Protein AF-A0A949N8A0-F1 (afdb_monomer_lite)

Structure (mmCIF, N/CA/C/O backbone):
data_AF-A0A949N8A0-F1
#
_entry.id   AF-A0A949N8A0-F1
#
loop_
_atom_site.group_PDB
_atom_site.id
_atom_site.type_symbol
_atom_site.label_atom_id
_atom_site.label_alt_id
_atom_site.label_comp_id
_atom_site.label_asym_id
_atom_site.label_entity_id
_atom_site.label_seq_id
_atom_site.pdbx_PDB_ins_code
_atom_site.Cartn_x
_atom_site.Cartn_y
_atom_site.Cartn_z
_atom_site.occupancy
_atom_site.B_iso_or_equiv
_atom_site.auth_seq_id
_atom_site.auth_comp_id
_atom_site.auth_asym_id
_atom_site.auth_atom_id
_atom_site.pdbx_PDB_model_num
ATOM 1 N N . MET A 1 1 ? 31.601 -1.324 -37.953 1.00 63.94 1 MET A N 1
ATOM 2 C CA . MET A 1 1 ? 30.121 -1.398 -37.920 1.00 63.94 1 MET A CA 1
ATOM 3 C C . MET A 1 1 ? 29.590 -2.353 -36.855 1.00 63.94 1 MET A C 1
ATOM 5 O O . MET A 1 1 ? 28.994 -1.851 -35.917 1.00 63.94 1 MET A O 1
ATOM 9 N N . LYS A 1 2 ? 29.858 -3.671 -36.893 1.00 76.88 2 LYS A N 1
ATOM 10 C CA . LYS A 1 2 ? 29.331 -4.627 -35.884 1.00 76.88 2 LYS A CA 1
ATOM 11 C C . LYS A 1 2 ? 29.598 -4.230 -34.418 1.00 76.88 2 LYS A C 1
ATOM 13 O O . LYS A 1 2 ? 28.686 -4.275 -33.608 1.00 76.88 2 LYS A O 1
ATOM 18 N N . LYS A 1 3 ? 30.811 -3.762 -34.092 1.00 84.50 3 LYS A N 1
ATOM 19 C CA . LYS A 1 3 ? 31.160 -3.297 -32.732 1.00 84.50 3 LYS A CA 1
ATOM 20 C C . LYS A 1 3 ? 30.363 -2.063 -32.284 1.00 84.50 3 LYS A C 1
ATOM 22 O O . LYS A 1 3 ? 29.970 -1.991 -31.132 1.00 84.50 3 LYS A O 1
ATOM 27 N N . ILE A 1 4 ? 30.092 -1.129 -33.200 1.00 87.81 4 ILE A N 1
ATOM 28 C CA . ILE A 1 4 ? 29.304 0.083 -32.915 1.00 87.81 4 ILE A CA 1
ATOM 29 C C . ILE A 1 4 ? 27.847 -0.301 -32.647 1.00 87.81 4 ILE A C 1
ATOM 31 O O . ILE A 1 4 ? 27.267 0.158 -31.674 1.00 87.81 4 ILE A O 1
ATOM 35 N N . VAL A 1 5 ? 27.285 -1.206 -33.455 1.00 87.38 5 VAL A N 1
ATOM 36 C CA . VAL A 1 5 ? 25.922 -1.722 -33.248 1.00 87.38 5 VAL A CA 1
ATOM 37 C C . VAL A 1 5 ? 25.799 -2.437 -31.899 1.00 87.38 5 VAL A C 1
ATOM 39 O O . VAL A 1 5 ? 24.843 -2.188 -31.177 1.00 87.38 5 VAL A O 1
ATOM 42 N N . ILE A 1 6 ? 26.779 -3.263 -31.517 1.00 90.50 6 ILE A N 1
ATOM 43 C CA . ILE A 1 6 ? 26.779 -3.947 -30.211 1.00 90.50 6 ILE A CA 1
ATOM 44 C C . ILE A 1 6 ? 26.802 -2.940 -29.055 1.00 90.50 6 ILE A C 1
ATOM 46 O O . ILE A 1 6 ? 26.035 -3.094 -28.111 1.00 90.50 6 ILE A O 1
ATOM 50 N N . ILE A 1 7 ? 27.639 -1.902 -29.135 1.00 91.75 7 ILE A N 1
ATOM 51 C CA . ILE A 1 7 ? 27.712 -0.857 -28.102 1.00 91.75 7 ILE A CA 1
ATOM 52 C C . ILE A 1 7 ? 26.381 -0.104 -27.995 1.00 91.75 7 ILE A C 1
ATOM 54 O O . ILE A 1 7 ? 25.909 0.131 -26.887 1.00 91.75 7 ILE A O 1
ATOM 58 N N . LEU A 1 8 ? 25.752 0.231 -29.125 1.00 91.62 8 LEU A N 1
ATOM 59 C CA . LEU A 1 8 ? 24.458 0.918 -29.137 1.00 91.62 8 LEU A CA 1
ATOM 60 C C . LEU A 1 8 ? 23.344 0.061 -28.527 1.00 91.62 8 LEU A C 1
ATOM 62 O O . LEU A 1 8 ? 22.577 0.560 -27.711 1.00 91.62 8 LEU A O 1
ATOM 66 N N . VAL A 1 9 ? 23.279 -1.228 -28.875 1.00 91.88 9 VAL A N 1
ATOM 67 C CA . VAL A 1 9 ? 22.286 -2.152 -28.308 1.00 91.88 9 VAL A CA 1
ATOM 68 C C . VAL A 1 9 ? 22.522 -2.348 -26.811 1.00 91.88 9 VAL A C 1
ATOM 70 O O . VAL A 1 9 ? 21.583 -2.235 -26.032 1.00 91.88 9 VAL A O 1
ATOM 73 N N . ALA A 1 10 ? 23.768 -2.575 -26.388 1.00 91.12 10 ALA A N 1
ATOM 74 C CA . ALA A 1 10 ? 24.099 -2.723 -24.972 1.00 91.12 10 ALA A CA 1
ATOM 75 C C . ALA A 1 10 ? 23.763 -1.457 -24.166 1.00 91.12 10 ALA A C 1
ATOM 77 O O . ALA A 1 10 ? 23.200 -1.558 -23.078 1.00 91.12 10 ALA A O 1
ATOM 78 N N . GLY A 1 11 ? 24.056 -0.274 -24.717 1.00 92.44 11 GLY A N 1
ATOM 79 C CA . GLY A 1 11 ? 23.702 1.009 -24.113 1.00 92.44 11 GLY A CA 1
ATOM 80 C C . GLY A 1 11 ? 22.190 1.202 -23.989 1.00 92.44 11 GLY A C 1
ATOM 81 O O . GLY A 1 11 ? 21.711 1.563 -22.919 1.00 92.44 11 GLY A O 1
ATOM 82 N N . ALA A 1 12 ? 21.428 0.895 -25.042 1.00 91.44 12 ALA A N 1
ATOM 83 C CA . ALA A 1 12 ? 19.969 0.984 -25.014 1.00 91.44 12 ALA A CA 1
ATOM 84 C C . ALA A 1 12 ? 19.351 0.041 -23.967 1.00 91.44 12 ALA A C 1
ATOM 86 O O . ALA A 1 12 ? 18.484 0.465 -23.204 1.00 91.44 12 ALA A O 1
ATOM 87 N N . THR A 1 13 ? 19.831 -1.204 -23.875 1.00 92.62 13 THR A N 1
ATOM 88 C CA . THR A 1 13 ? 19.365 -2.166 -22.866 1.00 92.62 13 THR A CA 1
ATOM 89 C C . THR A 1 13 ? 19.692 -1.702 -21.448 1.00 92.62 13 THR A C 1
ATOM 91 O O . THR A 1 13 ? 18.842 -1.793 -20.569 1.00 92.62 13 THR A O 1
ATOM 94 N N . LEU A 1 14 ? 20.892 -1.160 -21.214 1.00 94.12 14 LEU A N 1
ATOM 95 C CA . LEU A 1 14 ? 21.265 -0.591 -19.915 1.00 94.12 14 LEU A CA 1
ATOM 96 C C . LEU A 1 14 ? 20.349 0.571 -19.523 1.00 94.12 14 LEU A C 1
ATOM 98 O O . LEU A 1 14 ? 19.820 0.573 -18.414 1.00 94.12 14 LEU A O 1
ATOM 102 N N . CYS A 1 15 ? 20.112 1.518 -20.433 1.00 92.81 15 CYS A N 1
ATOM 103 C CA . CYS A 1 15 ? 19.206 2.638 -20.182 1.00 92.81 15 CYS A CA 1
ATOM 104 C C . CYS A 1 15 ? 17.779 2.162 -19.882 1.00 92.81 15 CYS A C 1
ATOM 106 O O . CYS A 1 15 ? 17.167 2.650 -18.935 1.00 92.81 15 CYS A O 1
ATOM 108 N N . ALA A 1 16 ? 17.269 1.184 -20.636 1.00 91.38 16 ALA A N 1
ATOM 109 C CA . ALA A 1 16 ? 15.943 0.615 -20.406 1.00 91.38 16 ALA A CA 1
ATOM 110 C C . ALA A 1 16 ? 15.835 -0.070 -19.033 1.00 91.38 16 ALA A C 1
ATOM 112 O O . ALA A 1 16 ? 14.855 0.142 -18.324 1.00 91.38 16 ALA A O 1
ATOM 113 N N . SER A 1 17 ? 16.850 -0.833 -18.619 1.00 90.81 17 SER A N 1
ATOM 114 C CA . SER A 1 17 ? 16.876 -1.498 -17.308 1.00 90.81 17 SER A CA 1
ATOM 115 C C . SER A 1 17 ? 16.979 -0.515 -16.141 1.00 90.81 17 SER A C 1
ATOM 117 O O . SER A 1 17 ? 16.326 -0.712 -15.115 1.00 90.81 17 SER A O 1
ATOM 119 N N . ILE A 1 18 ? 17.775 0.550 -16.293 1.00 92.12 18 ILE A N 1
ATOM 120 C CA . ILE A 1 18 ? 17.897 1.614 -15.286 1.00 92.12 18 ILE A CA 1
ATOM 121 C C . ILE A 1 18 ? 16.564 2.346 -15.154 1.00 92.12 18 ILE A C 1
ATOM 123 O O . ILE A 1 18 ? 16.063 2.499 -14.043 1.00 92.12 18 ILE A O 1
ATOM 127 N N . TYR A 1 19 ? 15.968 2.744 -16.280 1.00 92.06 19 TYR A N 1
ATOM 128 C CA . TYR A 1 19 ? 14.679 3.423 -16.282 1.00 92.06 19 TYR A CA 1
ATOM 129 C C . TYR A 1 19 ? 13.576 2.540 -15.695 1.00 92.06 19 TYR A C 1
ATOM 131 O O . TYR A 1 19 ? 12.840 2.993 -14.829 1.00 92.06 19 TYR A O 1
ATOM 139 N N . GLY A 1 20 ? 13.507 1.263 -16.083 1.00 88.75 20 GLY A N 1
ATOM 140 C CA . GLY A 1 20 ? 12.529 0.320 -15.538 1.00 88.75 20 GLY A CA 1
ATOM 141 C C . GLY A 1 20 ? 12.672 0.122 -14.028 1.00 88.75 20 GLY A C 1
ATOM 142 O O . GLY A 1 20 ? 11.676 0.113 -13.311 1.00 88.75 20 GLY A O 1
ATOM 143 N N . SER A 1 21 ? 13.908 0.028 -13.529 1.00 87.00 21 SER A N 1
ATOM 144 C CA . SER A 1 21 ? 14.169 -0.060 -12.086 1.00 87.00 21 SER A CA 1
ATOM 145 C C . SER A 1 21 ? 13.745 1.213 -11.353 1.00 87.00 21 SER A C 1
ATOM 147 O O . SER A 1 21 ? 13.096 1.136 -10.315 1.00 87.00 21 SER A O 1
ATOM 149 N N . TRP A 1 22 ? 14.077 2.383 -11.900 1.00 91.44 22 TRP A N 1
ATOM 150 C CA . TRP A 1 22 ? 13.696 3.666 -11.314 1.00 91.44 22 TRP A CA 1
ATOM 151 C C . TRP A 1 22 ? 12.170 3.844 -11.289 1.00 91.44 22 TRP A C 1
ATOM 153 O O . TRP A 1 22 ? 11.601 4.111 -10.237 1.00 91.44 22 TRP A O 1
ATOM 163 N N . TYR A 1 23 ? 11.501 3.572 -12.408 1.00 88.38 23 TYR A N 1
ATOM 164 C CA . TYR A 1 23 ? 10.044 3.633 -12.549 1.00 88.38 23 TYR A CA 1
ATOM 165 C C . TYR A 1 23 ? 9.306 2.720 -11.558 1.00 88.38 23 TYR A C 1
ATOM 167 O O . TYR A 1 23 ? 8.241 3.061 -11.051 1.00 88.38 23 TYR A O 1
ATOM 175 N N . TYR A 1 24 ? 9.847 1.530 -11.280 1.00 88.00 24 TYR A N 1
ATOM 176 C CA . TYR A 1 24 ? 9.153 0.553 -10.441 1.00 88.00 24 TYR A CA 1
ATOM 177 C C . TYR A 1 24 ? 9.453 0.694 -8.940 1.00 88.00 24 TYR A C 1
ATOM 179 O O . TYR A 1 24 ? 8.564 0.474 -8.115 1.00 88.00 24 TYR A O 1
ATOM 187 N N . PHE A 1 25 ? 10.690 1.051 -8.579 1.00 87.06 25 PHE A N 1
ATOM 188 C CA . PHE A 1 25 ? 11.170 1.043 -7.190 1.00 87.06 25 PHE A CA 1
ATOM 189 C C . PHE A 1 25 ? 11.484 2.426 -6.609 1.00 87.06 25 PHE A C 1
ATOM 191 O O . PHE A 1 25 ? 11.784 2.507 -5.422 1.00 87.06 25 PHE A O 1
ATOM 198 N N . VAL A 1 26 ? 11.493 3.490 -7.416 1.00 86.06 26 VAL A N 1
ATOM 199 C CA . VAL A 1 26 ? 11.918 4.830 -6.970 1.00 86.06 26 VAL A CA 1
ATOM 200 C C . VAL A 1 26 ? 10.842 5.877 -7.212 1.00 86.06 26 VAL A C 1
ATOM 202 O O . VAL A 1 26 ? 10.619 6.710 -6.342 1.00 86.06 26 VAL A O 1
ATOM 205 N N . GLU A 1 27 ? 10.183 5.845 -8.368 1.00 87.56 27 GLU A N 1
ATOM 206 C CA . GLU A 1 27 ? 9.093 6.770 -8.671 1.00 87.56 27 GLU A CA 1
ATOM 207 C C . GLU A 1 27 ? 7.915 6.531 -7.717 1.00 87.56 27 GLU A 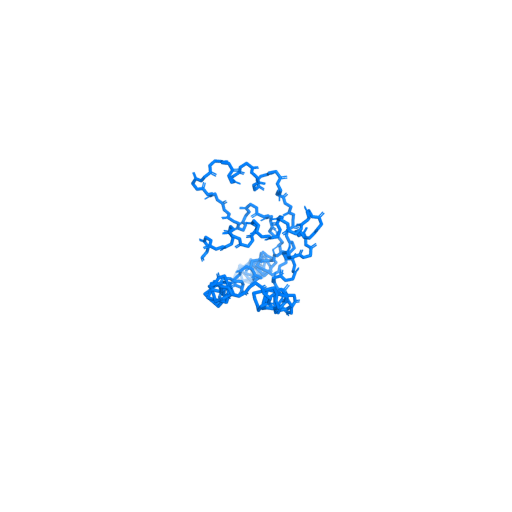C 1
ATOM 209 O O . GLU A 1 27 ? 7.393 5.413 -7.612 1.00 87.56 27 GLU A O 1
ATOM 214 N N . THR A 1 28 ? 7.550 7.582 -6.984 1.00 88.06 28 THR A N 1
ATOM 215 C CA . THR A 1 28 ? 6.423 7.589 -6.054 1.00 88.06 28 THR A CA 1
ATOM 216 C C . THR A 1 28 ? 5.137 7.941 -6.785 1.00 88.06 28 THR A C 1
ATOM 218 O O . THR A 1 28 ? 5.155 8.594 -7.828 1.00 88.06 28 THR A O 1
ATOM 221 N N . LEU A 1 29 ? 4.020 7.458 -6.251 1.00 83.88 29 LEU A N 1
ATOM 222 C CA . LEU A 1 29 ? 2.701 7.620 -6.841 1.00 83.88 29 LEU A CA 1
ATOM 223 C C . LEU A 1 29 ? 1.855 8.586 -6.024 1.00 83.88 29 LEU A C 1
ATOM 225 O O . LEU A 1 29 ? 1.867 8.576 -4.789 1.00 83.88 29 LEU A O 1
ATOM 229 N N . TYR A 1 30 ? 1.059 9.371 -6.729 1.00 83.88 30 TYR A N 1
ATOM 230 C CA . TYR A 1 30 ? -0.002 10.165 -6.135 1.00 83.88 30 TYR A CA 1
ATOM 231 C C . TYR A 1 30 ? -1.204 9.290 -5.765 1.00 83.88 30 TYR A C 1
ATOM 233 O O . TYR A 1 30 ? -1.399 8.197 -6.305 1.00 83.88 30 TYR A O 1
ATOM 241 N N . LEU A 1 31 ? -2.026 9.760 -4.826 1.00 76.44 31 LEU A N 1
ATOM 242 C CA . LEU A 1 31 ? -3.190 9.018 -4.342 1.00 76.44 31 LEU A CA 1
ATOM 243 C C . LEU A 1 31 ? -4.156 8.661 -5.484 1.00 76.44 31 LEU A C 1
ATOM 245 O O . LEU A 1 31 ? -4.673 7.542 -5.533 1.00 76.44 31 LEU A O 1
ATOM 249 N N . SER A 1 32 ? -4.350 9.578 -6.431 1.00 79.31 32 SER A N 1
ATOM 250 C CA . SER A 1 32 ? -5.172 9.382 -7.627 1.00 79.31 32 SER A CA 1
ATOM 251 C C . SER A 1 32 ? -4.652 8.268 -8.540 1.00 79.31 32 SER A C 1
ATOM 253 O O . SER A 1 32 ? -5.444 7.526 -9.124 1.00 79.31 32 SER A O 1
ATOM 255 N N . GLU A 1 33 ? -3.331 8.092 -8.631 1.00 78.56 33 GLU A N 1
ATOM 256 C CA . GLU A 1 33 ? -2.697 7.027 -9.417 1.00 78.56 33 GLU A CA 1
ATOM 257 C C . GLU A 1 33 ? -2.835 5.654 -8.760 1.00 78.56 33 GLU A C 1
ATOM 259 O O . GLU A 1 33 ? -2.794 4.628 -9.446 1.00 78.56 33 GLU A O 1
ATOM 264 N N . ILE A 1 34 ? -2.989 5.633 -7.435 1.00 74.56 34 ILE A N 1
ATOM 265 C CA . ILE A 1 34 ? -3.226 4.411 -6.678 1.00 74.56 34 ILE A CA 1
ATOM 266 C C . ILE A 1 34 ? -4.693 4.040 -6.773 1.00 74.56 34 ILE A C 1
ATOM 268 O O . ILE A 1 34 ? -4.977 2.990 -7.325 1.00 74.56 34 ILE A O 1
ATOM 272 N N . ILE A 1 35 ? -5.607 4.885 -6.290 1.00 70.38 35 ILE A N 1
ATOM 273 C CA . ILE A 1 35 ? -7.043 4.570 -6.195 1.00 70.38 35 ILE A CA 1
ATOM 274 C C . ILE A 1 35 ? -7.695 4.463 -7.585 1.00 70.38 35 ILE A C 1
ATOM 276 O O . ILE A 1 35 ? -8.629 3.686 -7.781 1.00 70.38 35 ILE A O 1
ATOM 280 N N . GLY A 1 36 ? -7.180 5.195 -8.575 1.00 67.00 36 GLY A N 1
ATOM 281 C CA . GLY A 1 36 ? -7.764 5.256 -9.910 1.00 67.00 36 GLY A CA 1
ATOM 282 C C . GLY A 1 36 ? -9.072 6.052 -9.948 1.00 67.00 36 GLY A C 1
ATOM 283 O O . GLY A 1 36 ? -9.433 6.766 -9.013 1.00 67.00 36 GLY A O 1
ATOM 284 N N . GLN A 1 37 ? -9.790 5.957 -11.069 1.00 63.25 37 GLN A N 1
ATOM 285 C CA . GLN A 1 37 ? -11.095 6.602 -11.224 1.00 63.25 37 GLN A CA 1
ATOM 286 C C . GLN A 1 37 ? -12.194 5.686 -10.684 1.00 63.25 37 GLN A C 1
ATOM 288 O O . GLN A 1 37 ? -12.354 4.561 -11.150 1.00 63.25 37 GLN A O 1
ATOM 293 N N . THR A 1 38 ? -12.971 6.183 -9.726 1.00 63.50 38 THR A N 1
ATOM 294 C CA . THR A 1 38 ? -14.144 5.486 -9.188 1.00 63.50 38 THR A CA 1
ATOM 295 C C . THR A 1 38 ? -15.391 5.842 -10.008 1.00 63.50 38 THR A C 1
ATOM 297 O O . THR A 1 38 ? -15.451 6.906 -10.630 1.00 63.50 38 THR A O 1
ATOM 300 N N . GLU A 1 39 ? -16.432 5.004 -9.980 1.00 65.88 39 GLU A N 1
ATOM 301 C CA . GLU A 1 39 ? -17.733 5.348 -10.583 1.00 65.88 39 GLU A CA 1
ATOM 302 C C . GLU A 1 39 ? -18.475 6.453 -9.808 1.00 65.88 39 GLU A C 1
ATOM 304 O O . GLU A 1 39 ? -19.400 7.069 -10.338 1.00 65.88 39 GLU A O 1
ATOM 309 N N . ASN A 1 40 ? -18.070 6.738 -8.564 1.00 65.12 40 ASN A N 1
ATOM 310 C CA . ASN A 1 40 ? -18.697 7.739 -7.712 1.00 65.12 40 ASN A CA 1
ATOM 311 C C . ASN A 1 40 ? -18.063 9.131 -7.944 1.00 65.12 40 ASN A C 1
ATOM 313 O O . ASN A 1 40 ? -16.915 9.367 -7.552 1.00 65.12 40 ASN A O 1
ATOM 317 N N . PRO A 1 41 ? -18.808 10.106 -8.504 1.00 70.38 41 PRO A N 1
ATOM 318 C CA . PRO A 1 41 ? -18.276 11.439 -8.789 1.00 70.38 41 PRO A CA 1
ATOM 319 C C . PRO A 1 41 ? -17.805 12.177 -7.533 1.00 70.38 41 PRO A C 1
ATOM 321 O O . PRO A 1 41 ? -16.828 12.918 -7.587 1.00 70.38 41 PRO A O 1
ATOM 324 N N . MET A 1 42 ? -18.479 11.961 -6.399 1.00 64.12 42 MET A N 1
ATOM 325 C CA . MET A 1 42 ? -18.133 12.598 -5.128 1.00 64.12 42 MET A CA 1
ATOM 326 C C . MET A 1 42 ? -16.808 12.056 -4.584 1.00 64.12 42 MET A C 1
ATOM 328 O O . MET A 1 42 ? -15.975 12.825 -4.109 1.00 64.12 42 MET A O 1
ATOM 332 N N . ALA A 1 43 ? -16.579 10.747 -4.716 1.00 63.44 43 ALA A N 1
ATOM 333 C CA . ALA A 1 43 ? -15.314 10.129 -4.337 1.00 63.44 43 ALA A CA 1
ATOM 334 C C . ALA A 1 43 ? -14.166 10.627 -5.228 1.00 63.44 43 ALA A C 1
ATOM 336 O O . ALA A 1 43 ? -13.121 10.998 -4.709 1.00 63.44 43 ALA A O 1
ATOM 337 N N . ASN A 1 44 ? -14.383 10.760 -6.542 1.00 67.81 44 ASN A N 1
ATOM 338 C CA . ASN A 1 44 ? -13.374 11.321 -7.451 1.00 67.81 44 ASN A CA 1
ATOM 339 C C . ASN A 1 44 ? -13.015 12.774 -7.110 1.00 67.81 44 ASN A C 1
ATOM 341 O O . ASN A 1 44 ? -11.855 13.163 -7.212 1.00 67.81 44 ASN A O 1
ATOM 345 N N . ILE A 1 45 ? -13.992 13.584 -6.689 1.00 67.38 45 ILE A N 1
ATOM 346 C CA . ILE A 1 45 ? -13.739 14.958 -6.235 1.00 67.38 45 ILE A CA 1
ATOM 347 C C . ILE A 1 45 ? -12.870 14.953 -4.972 1.00 67.38 45 ILE A C 1
ATOM 349 O O . ILE A 1 45 ? -11.906 15.711 -4.906 1.00 67.38 45 ILE A O 1
ATOM 353 N N . MET A 1 46 ? -13.165 14.084 -4.001 1.00 64.75 46 MET A N 1
ATOM 354 C CA . MET A 1 46 ? -12.378 13.974 -2.767 1.00 64.75 46 MET A CA 1
ATOM 355 C C . MET A 1 46 ? -10.960 13.456 -3.025 1.00 64.75 46 MET A C 1
ATOM 357 O O . MET A 1 46 ? -10.014 14.011 -2.477 1.00 64.75 46 MET A O 1
ATOM 361 N N . ILE A 1 47 ? -10.800 12.459 -3.899 1.00 67.75 47 ILE A N 1
ATOM 362 C CA . ILE A 1 47 ? -9.490 11.924 -4.301 1.00 67.75 47 ILE A CA 1
ATOM 363 C C . ILE A 1 47 ? -8.649 13.013 -4.970 1.00 67.75 47 ILE A C 1
ATOM 36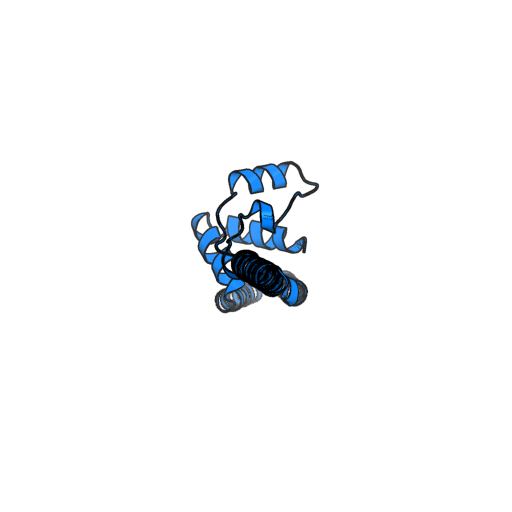5 O O . ILE A 1 47 ? -7.489 13.176 -4.622 1.00 67.75 47 ILE A O 1
ATOM 369 N N . ASN A 1 48 ? -9.241 13.811 -5.863 1.00 69.88 48 ASN A N 1
ATOM 370 C CA . ASN A 1 48 ? -8.534 14.916 -6.516 1.00 69.88 48 ASN A CA 1
AT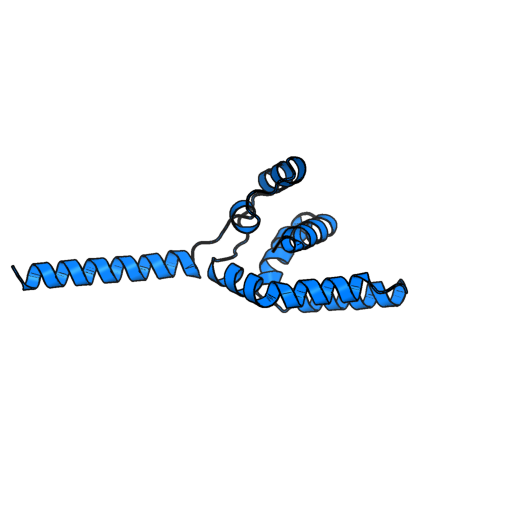OM 371 C C . ASN A 1 48 ? -8.211 16.077 -5.557 1.00 69.88 48 ASN A C 1
ATOM 373 O O . ASN A 1 48 ? -7.208 16.760 -5.734 1.00 69.88 48 ASN A O 1
ATOM 377 N N . LEU A 1 49 ? -9.058 16.332 -4.553 1.00 68.62 49 LEU A N 1
ATOM 378 C CA . LEU A 1 49 ? -8.803 17.342 -3.516 1.00 68.62 49 LEU A CA 1
ATOM 379 C C . LEU A 1 49 ? -7.697 16.914 -2.545 1.00 68.62 49 LEU A C 1
ATOM 381 O O . LEU A 1 49 ? -6.994 17.768 -2.008 1.00 68.62 49 LEU A O 1
ATOM 385 N N . LEU A 1 50 ? -7.558 15.608 -2.323 1.00 69.56 50 LEU A N 1
ATOM 386 C CA . LEU A 1 50 ? -6.565 14.989 -1.450 1.00 69.56 50 LEU A CA 1
ATOM 387 C C . LEU A 1 50 ? -5.463 14.295 -2.260 1.00 69.56 50 LEU A C 1
ATOM 389 O O . LEU A 1 50 ? -4.880 13.323 -1.791 1.00 69.56 50 LEU A O 1
ATOM 393 N N . ASP A 1 51 ? -5.175 14.769 -3.473 1.00 74.62 51 ASP A N 1
ATOM 394 C CA . ASP A 1 51 ? -4.179 14.135 -4.331 1.00 74.62 51 ASP A CA 1
ATOM 395 C C . ASP A 1 51 ? -2.760 14.514 -3.888 1.00 74.62 51 ASP A C 1
ATOM 397 O O . ASP A 1 51 ? -2.174 15.501 -4.337 1.00 74.62 51 ASP A O 1
ATOM 401 N N . PHE A 1 52 ? -2.227 13.760 -2.928 1.00 76.50 52 PHE A N 1
ATOM 402 C CA . PHE A 1 52 ? -0.887 13.945 -2.376 1.00 76.50 52 PHE A CA 1
ATOM 403 C C . PHE A 1 52 ? 0.068 12.838 -2.833 1.00 76.50 52 PHE A C 1
ATOM 405 O O . PHE A 1 52 ? -0.356 11.728 -3.155 1.00 76.50 52 PHE A O 1
ATOM 412 N N . ASP A 1 53 ? 1.371 13.136 -2.809 1.00 82.88 53 ASP A N 1
ATOM 413 C CA . ASP A 1 53 ? 2.416 12.123 -2.981 1.00 82.88 53 ASP A CA 1
ATOM 414 C C . ASP A 1 53 ? 2.375 11.151 -1.795 1.00 82.88 53 ASP A C 1
ATOM 416 O O . ASP A 1 53 ? 2.640 11.521 -0.642 1.00 82.88 53 ASP A O 1
ATOM 420 N N . THR A 1 54 ? 2.003 9.907 -2.089 1.00 73.94 54 THR A N 1
ATOM 421 C CA . THR A 1 54 ? 1.815 8.853 -1.087 1.00 73.94 54 THR A CA 1
ATOM 422 C C . THR A 1 54 ? 3.130 8.260 -0.594 1.00 73.94 54 THR A C 1
ATOM 424 O O . THR A 1 54 ? 3.124 7.458 0.336 1.00 73.94 54 THR A O 1
ATOM 427 N N . GLU A 1 55 ? 4.257 8.615 -1.224 1.00 84.88 55 GLU A N 1
ATOM 428 C CA . GLU A 1 55 ? 5.570 7.984 -1.048 1.00 84.88 55 GLU A CA 1
ATOM 429 C C . GLU A 1 55 ? 5.578 6.470 -1.344 1.00 84.88 55 GLU A C 1
ATOM 431 O O . GLU A 1 55 ? 6.554 5.759 -1.051 1.00 84.88 55 GLU A O 1
ATOM 436 N N . LEU A 1 56 ? 4.496 5.955 -1.937 1.00 83.56 56 LEU A N 1
ATOM 437 C CA . LEU A 1 56 ? 4.398 4.578 -2.383 1.00 83.56 56 LEU A CA 1
ATOM 438 C C . LEU A 1 56 ? 4.969 4.449 -3.778 1.00 83.56 56 LEU A C 1
ATOM 440 O O . LEU A 1 56 ? 4.574 5.139 -4.713 1.00 83.56 56 LEU A O 1
ATOM 444 N N . THR A 1 57 ? 5.874 3.496 -3.912 1.00 89.00 57 THR A N 1
ATOM 445 C CA . THR A 1 57 ? 6.381 3.061 -5.207 1.00 89.00 57 THR A CA 1
ATOM 446 C C . THR A 1 57 ? 5.416 2.057 -5.833 1.00 89.00 57 THR A C 1
ATOM 448 O O . THR A 1 57 ? 4.565 1.468 -5.159 1.00 89.00 57 THR A O 1
ATOM 451 N N . ARG A 1 58 ? 5.574 1.770 -7.128 1.00 85.88 58 ARG A N 1
ATOM 452 C CA . ARG A 1 58 ? 4.811 0.687 -7.780 1.00 85.88 58 ARG A CA 1
ATOM 453 C C . ARG A 1 58 ? 5.066 -0.673 -7.135 1.00 85.88 58 ARG A C 1
ATOM 455 O O . ARG A 1 58 ? 4.153 -1.495 -7.076 1.00 85.88 58 ARG A O 1
ATOM 462 N N . TYR A 1 59 ? 6.274 -0.893 -6.620 1.00 87.00 59 TYR A N 1
ATOM 463 C CA . TYR A 1 59 ? 6.589 -2.062 -5.807 1.00 87.00 59 TYR A CA 1
ATOM 464 C C . TYR A 1 59 ? 5.767 -2.110 -4.512 1.00 87.00 59 TYR A C 1
ATOM 466 O O . TYR A 1 59 ? 5.194 -3.154 -4.205 1.00 87.00 59 TYR A O 1
ATOM 474 N N . ASP A 1 60 ? 5.653 -0.994 -3.788 1.00 83.31 60 ASP A N 1
ATOM 475 C CA . ASP A 1 60 ? 4.838 -0.930 -2.568 1.00 83.31 60 ASP A CA 1
ATOM 476 C C . ASP A 1 60 ? 3.360 -1.203 -2.877 1.00 83.31 60 ASP A C 1
ATOM 478 O O . ASP A 1 60 ? 2.724 -2.007 -2.202 1.00 83.31 60 ASP A O 1
ATOM 482 N N . VAL A 1 61 ? 2.824 -0.617 -3.953 1.00 83.06 61 VAL A N 1
ATOM 483 C CA . VAL A 1 61 ? 1.450 -0.893 -4.406 1.00 83.06 61 VAL A CA 1
ATOM 484 C C . VAL A 1 61 ? 1.265 -2.368 -4.761 1.00 83.06 61 VAL A C 1
ATOM 486 O O . VAL A 1 61 ? 0.231 -2.953 -4.446 1.00 83.06 61 VAL A O 1
ATOM 489 N N . HIS A 1 62 ? 2.254 -3.001 -5.394 1.00 84.06 62 HIS A N 1
ATOM 490 C CA . HIS A 1 62 ? 2.203 -4.434 -5.670 1.00 84.06 62 HIS A CA 1
ATOM 491 C C . HIS A 1 62 ? 2.166 -5.269 -4.380 1.00 84.06 62 HIS A C 1
ATOM 493 O O . HIS A 1 62 ? 1.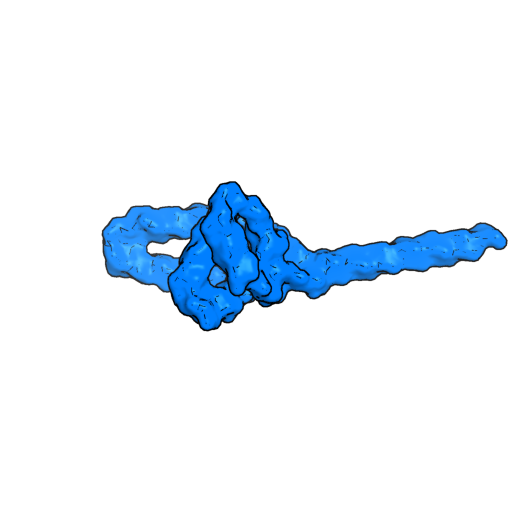406 -6.233 -4.306 1.00 84.06 62 HIS A O 1
ATOM 499 N N . GLN A 1 63 ? 2.936 -4.885 -3.357 1.00 84.25 63 GLN A N 1
ATOM 500 C CA . GLN A 1 63 ? 2.918 -5.542 -2.046 1.00 84.25 63 GLN A CA 1
ATOM 501 C C . GLN A 1 63 ? 1.599 -5.327 -1.294 1.00 84.25 63 GLN A C 1
ATOM 503 O O . GLN A 1 63 ? 1.099 -6.246 -0.654 1.00 84.25 63 GLN A O 1
ATOM 508 N N . LEU A 1 64 ? 0.996 -4.144 -1.399 1.00 81.62 64 LEU A N 1
ATOM 509 C CA . LEU A 1 64 ? -0.330 -3.888 -0.836 1.00 81.62 64 LEU A CA 1
ATOM 510 C C . LEU A 1 64 ? -1.391 -4.747 -1.520 1.00 81.62 64 LEU A C 1
ATOM 512 O O . LEU A 1 64 ? -2.179 -5.404 -0.846 1.00 81.62 64 LEU A O 1
ATOM 516 N N . LYS A 1 65 ? -1.359 -4.822 -2.856 1.00 80.75 65 LYS A N 1
ATOM 517 C CA . LYS A 1 65 ? -2.275 -5.665 -3.636 1.00 80.75 65 LYS A CA 1
ATOM 518 C C . LYS A 1 65 ? -2.125 -7.147 -3.312 1.00 80.75 65 LYS A C 1
ATOM 520 O O . LYS A 1 65 ? -3.129 -7.842 -3.213 1.00 80.75 65 LYS A O 1
ATOM 525 N N . SER A 1 66 ? -0.901 -7.639 -3.113 1.00 84.62 66 SER A N 1
ATOM 526 C CA . SER A 1 66 ? -0.679 -9.047 -2.755 1.00 84.62 66 SER A CA 1
ATOM 527 C C . SER A 1 66 ? -1.221 -9.406 -1.365 1.00 84.62 66 SER A C 1
ATOM 529 O O .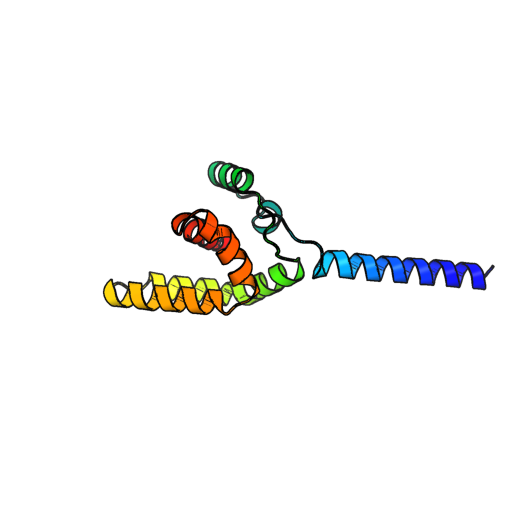 SER A 1 66 ? -1.488 -10.577 -1.105 1.00 84.62 66 SER A O 1
ATOM 531 N N . LYS A 1 67 ? -1.426 -8.408 -0.495 1.00 86.06 67 LYS A N 1
ATOM 532 C CA . LYS A 1 67 ? -2.000 -8.550 0.850 1.00 86.06 67 LYS A CA 1
ATOM 533 C C . LYS A 1 67 ? -3.439 -8.033 0.963 1.00 86.06 67 LYS A C 1
ATOM 535 O O . LYS A 1 67 ? -3.986 -8.047 2.062 1.00 86.06 67 LYS A O 1
ATOM 540 N N . ALA A 1 68 ? -4.060 -7.585 -0.129 1.00 80.94 68 ALA A N 1
ATOM 541 C CA . ALA A 1 68 ? -5.380 -6.950 -0.093 1.00 80.94 68 ALA A CA 1
ATOM 542 C C . ALA A 1 68 ? -6.444 -7.871 0.522 1.00 80.94 68 ALA A C 1
ATOM 544 O O . ALA A 1 68 ? -7.190 -7.454 1.402 1.00 80.94 68 ALA A O 1
ATOM 545 N N . GLU A 1 69 ? -6.443 -9.152 0.145 1.00 84.31 69 GLU A N 1
ATOM 546 C CA . GLU A 1 69 ? -7.358 -10.151 0.707 1.00 84.31 69 GLU A CA 1
ATOM 547 C C . GLU A 1 69 ? -7.183 -10.315 2.226 1.00 84.31 69 GLU A C 1
ATOM 549 O O . GLU A 1 69 ? -8.171 -10.355 2.957 1.00 84.31 69 GLU A O 1
ATOM 554 N N . TYR A 1 70 ? -5.938 -10.346 2.718 1.00 89.69 70 TYR A N 1
ATOM 555 C CA . TYR A 1 70 ? -5.660 -10.402 4.156 1.00 89.69 70 TYR A CA 1
ATOM 556 C C . TYR A 1 70 ? -6.256 -9.192 4.881 1.00 89.69 70 TYR A C 1
ATOM 558 O O . TYR A 1 70 ? -6.966 -9.357 5.871 1.00 89.69 70 TYR A O 1
ATOM 566 N N . TRP A 1 71 ? -6.002 -7.984 4.370 1.00 86.44 71 TRP A N 1
ATOM 567 C CA . TRP A 1 71 ? -6.488 -6.756 4.996 1.00 86.44 71 TRP A CA 1
ATOM 568 C C . TRP A 1 71 ? -8.010 -6.651 4.963 1.00 86.44 71 TRP A C 1
ATOM 570 O O . TRP A 1 71 ? -8.606 -6.311 5.982 1.00 86.44 71 TRP A O 1
ATOM 580 N N . ASN A 1 72 ? -8.640 -7.006 3.843 1.00 85.00 72 ASN A N 1
ATOM 581 C CA . ASN A 1 72 ? -10.095 -7.023 3.716 1.00 85.00 72 ASN A CA 1
ATOM 582 C C . ASN A 1 72 ? -10.725 -7.990 4.729 1.00 85.00 72 ASN A C 1
ATOM 584 O O . ASN A 1 72 ? -11.622 -7.594 5.472 1.00 85.00 72 ASN A O 1
ATOM 588 N N . ASN A 1 73 ? -10.199 -9.215 4.835 1.00 89.62 73 ASN A N 1
ATOM 589 C CA . ASN A 1 73 ? -10.685 -10.198 5.804 1.00 89.62 73 ASN A CA 1
ATOM 590 C C . ASN A 1 73 ? -10.496 -9.714 7.245 1.00 89.62 73 ASN A C 1
ATOM 592 O O . ASN A 1 73 ? -11.422 -9.797 8.046 1.00 89.62 73 ASN A O 1
ATOM 596 N N . ARG A 1 74 ? -9.326 -9.156 7.575 1.00 90.12 74 ARG A N 1
ATOM 597 C CA . ARG A 1 74 ? -9.041 -8.657 8.924 1.00 90.12 74 ARG A CA 1
ATOM 598 C C . ARG A 1 74 ? -9.947 -7.480 9.305 1.00 90.12 74 ARG A C 1
ATOM 600 O O . ARG A 1 74 ? -10.436 -7.432 10.430 1.00 90.12 74 ARG A O 1
ATOM 607 N N . ILE A 1 75 ? -10.201 -6.551 8.380 1.00 87.62 75 ILE A N 1
ATOM 608 C CA . ILE A 1 75 ? -11.141 -5.437 8.578 1.00 87.62 75 ILE A CA 1
ATOM 609 C C . ILE A 1 75 ? -12.563 -5.969 8.800 1.00 87.62 75 ILE A C 1
ATOM 611 O O . ILE A 1 75 ? -13.257 -5.504 9.705 1.00 87.62 75 ILE A O 1
ATOM 615 N N . ASP A 1 76 ? -12.992 -6.957 8.014 1.00 89.12 76 ASP A N 1
ATOM 616 C CA . ASP A 1 76 ? -14.322 -7.557 8.136 1.00 89.12 76 ASP A CA 1
ATOM 617 C C . ASP A 1 76 ? -14.503 -8.330 9.444 1.00 89.12 76 ASP A C 1
ATOM 619 O O . ASP A 1 76 ? -15.548 -8.213 10.087 1.00 89.12 76 ASP A O 1
ATOM 623 N N . GLU A 1 77 ? -13.471 -9.041 9.898 1.00 92.19 77 GLU A N 1
ATOM 624 C CA . GLU A 1 77 ? -13.449 -9.673 11.217 1.00 92.19 77 GLU A CA 1
ATOM 625 C C . GLU A 1 77 ? -13.665 -8.643 12.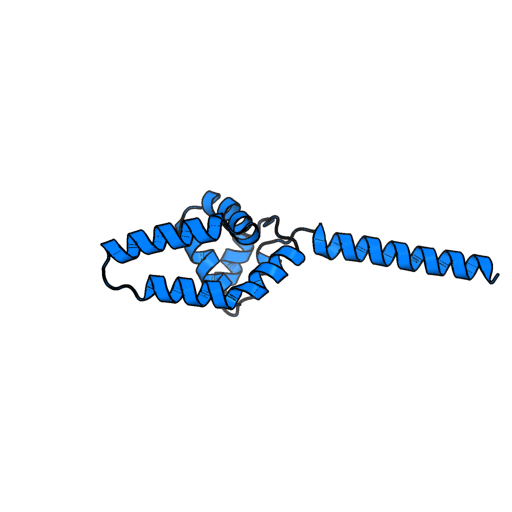326 1.00 92.19 77 GLU A C 1
ATOM 627 O O . GLU A 1 77 ? -14.563 -8.826 13.149 1.00 92.19 77 GLU A O 1
ATOM 632 N N . VAL A 1 78 ? -12.905 -7.540 12.325 1.00 89.56 78 VAL A N 1
ATOM 633 C CA . VAL A 1 78 ? -13.055 -6.477 13.331 1.00 89.56 78 VAL A CA 1
ATOM 634 C C . VAL A 1 78 ? -14.446 -5.850 13.258 1.00 89.56 78 VAL A C 1
ATOM 636 O O . VAL A 1 78 ? -15.118 -5.742 14.280 1.00 89.56 78 VAL A O 1
ATOM 639 N N . ASN A 1 79 ? -14.927 -5.499 12.065 1.00 86.56 79 ASN A N 1
ATOM 640 C CA . ASN A 1 79 ? -16.237 -4.866 11.880 1.00 86.56 79 ASN A CA 1
ATOM 641 C C . ASN A 1 79 ? -17.422 -5.774 12.240 1.00 86.56 79 ASN A C 1
ATOM 643 O O . ASN A 1 79 ? -18.511 -5.277 12.520 1.00 86.56 79 ASN A O 1
ATOM 647 N N . SER A 1 80 ? -17.232 -7.095 12.245 1.00 92.31 80 SER A N 1
ATOM 648 C CA . SER A 1 80 ? -18.268 -8.054 12.641 1.00 92.31 80 SER A CA 1
ATOM 649 C C . SER A 1 80 ? -18.476 -8.158 14.162 1.00 92.31 80 SER A C 1
ATOM 651 O O . SER A 1 80 ? -19.459 -8.758 14.609 1.00 92.31 80 SER A O 1
ATOM 653 N N . ILE A 1 81 ? -17.580 -7.575 14.970 1.00 92.69 81 ILE A N 1
ATOM 654 C CA . ILE A 1 81 ? -17.645 -7.625 16.435 1.00 92.69 81 ILE A CA 1
ATOM 655 C C . ILE A 1 81 ? -18.786 -6.735 16.940 1.00 92.69 81 ILE A C 1
ATOM 657 O O . ILE A 1 81 ? -18.792 -5.526 16.735 1.00 92.69 81 ILE A O 1
ATOM 661 N N . GLN A 1 82 ? -19.746 -7.338 17.647 1.00 93.31 82 GLN A N 1
ATOM 662 C CA . GLN A 1 82 ? -20.904 -6.622 18.204 1.00 93.31 82 GLN A CA 1
ATOM 663 C C . GLN A 1 82 ? -20.626 -5.972 19.565 1.00 93.31 82 GLN A C 1
ATOM 665 O O . GLN A 1 82 ? -21.287 -4.999 19.919 1.00 93.31 82 GLN A O 1
ATOM 670 N N . ASP A 1 83 ? -19.693 -6.529 20.343 1.00 96.00 83 ASP A N 1
ATOM 671 C CA . ASP A 1 83 ? -19.309 -6.000 21.654 1.00 96.00 83 ASP A CA 1
ATOM 672 C C . ASP A 1 83 ? -18.443 -4.738 21.473 1.00 96.00 83 ASP A C 1
ATOM 674 O O . ASP A 1 83 ? -17.342 -4.849 20.928 1.00 96.00 83 ASP A O 1
ATOM 678 N N . PRO A 1 84 ? -18.890 -3.552 21.933 1.00 90.75 84 PRO A N 1
ATOM 679 C CA . PRO A 1 84 ? -18.162 -2.301 21.727 1.00 90.75 84 PRO A CA 1
ATOM 680 C C . PRO A 1 84 ? -16.779 -2.255 22.389 1.00 90.75 84 PRO A C 1
ATOM 682 O O . PRO A 1 84 ? -15.859 -1.655 21.833 1.00 90.75 84 PRO A O 1
ATOM 685 N N . GLU A 1 85 ? -16.611 -2.871 23.565 1.00 94.50 85 GLU A N 1
ATOM 686 C CA . GLU A 1 85 ? -15.323 -2.866 24.271 1.00 94.50 85 GLU A CA 1
ATOM 687 C C . GLU A 1 85 ? -14.322 -3.782 23.565 1.00 94.50 85 GLU A C 1
ATOM 689 O O . GLU A 1 85 ? -13.152 -3.430 23.382 1.00 94.50 85 GLU A O 1
ATOM 694 N N . LEU A 1 86 ? -14.792 -4.950 23.121 1.00 92.62 86 LEU A N 1
ATOM 695 C CA . LEU A 1 86 ? -13.976 -5.876 22.345 1.00 92.62 86 LEU A CA 1
ATOM 696 C C . LEU A 1 86 ? -13.635 -5.305 20.964 1.00 92.62 86 LEU A C 1
ATOM 698 O O . LEU A 1 86 ? -12.495 -5.435 20.520 1.00 92.62 86 LEU A O 1
ATOM 702 N N . TRP A 1 87 ? -14.596 -4.647 20.313 1.00 90.94 87 TRP A N 1
ATOM 703 C CA . TRP A 1 87 ? -14.414 -4.000 19.017 1.00 90.94 87 TRP A CA 1
ATOM 704 C C . TRP A 1 87 ? -13.322 -2.933 19.082 1.00 90.94 87 TRP A C 1
ATOM 706 O O . TRP A 1 87 ? -12.377 -2.989 18.300 1.00 90.94 87 TRP A O 1
ATOM 716 N N . ALA A 1 88 ? -13.384 -2.025 20.062 1.00 86.00 88 ALA A N 1
ATOM 717 C CA . ALA A 1 88 ? -12.384 -0.969 20.219 1.00 86.00 88 ALA A CA 1
ATOM 718 C C . ALA A 1 88 ? -10.968 -1.542 20.411 1.00 86.00 88 ALA A C 1
ATOM 720 O O . ALA A 1 88 ? -10.002 -1.061 19.819 1.00 86.00 88 ALA A O 1
ATOM 721 N N . LYS A 1 89 ? -10.845 -2.621 21.194 1.00 92.56 89 LYS A N 1
ATOM 722 C CA . LYS A 1 89 ? -9.566 -3.301 21.423 1.00 92.56 89 LYS A CA 1
ATOM 723 C C . LYS A 1 89 ? -9.024 -3.982 20.165 1.00 92.56 89 LYS A C 1
ATOM 725 O O . LYS A 1 89 ? -7.822 -3.943 19.914 1.00 92.56 89 LYS A O 1
ATOM 730 N N . GLU A 1 90 ? -9.878 -4.646 19.393 1.00 91.19 90 GLU A N 1
ATOM 731 C CA . GLU A 1 90 ? -9.472 -5.274 18.132 1.00 91.19 90 GLU A CA 1
ATOM 732 C C . GLU A 1 90 ? -9.162 -4.239 17.045 1.00 91.19 90 GLU A C 1
ATOM 734 O O . GLU A 1 90 ? -8.258 -4.452 16.241 1.00 91.19 90 GLU A O 1
ATOM 739 N N . GLN A 1 91 ? -9.824 -3.084 17.072 1.00 86.00 91 GLN A N 1
ATOM 740 C CA . GLN A 1 91 ? -9.518 -1.963 16.191 1.00 86.00 91 GLN A CA 1
ATOM 741 C C . GLN A 1 91 ? -8.138 -1.358 16.491 1.00 86.00 91 GLN A C 1
ATOM 743 O O . GLN A 1 91 ? -7.380 -1.075 15.564 1.00 86.00 91 GLN A O 1
ATOM 748 N N . GLU A 1 92 ? -7.769 -1.218 17.768 1.00 89.00 92 GLU A N 1
ATOM 749 C CA . GLU A 1 92 ? -6.423 -0.781 18.164 1.00 89.00 92 GLU A CA 1
ATOM 750 C C . GLU A 1 92 ? -5.345 -1.762 17.675 1.00 89.00 92 GLU A C 1
ATOM 752 O O . GLU A 1 92 ? -4.317 -1.345 17.139 1.00 89.00 92 GLU A O 1
ATOM 757 N N . LYS A 1 93 ? -5.598 -3.073 17.792 1.00 92.69 93 LYS A N 1
ATOM 758 C CA . LYS A 1 93 ? -4.689 -4.101 17.264 1.00 92.69 93 LYS A CA 1
ATOM 759 C C . LYS A 1 93 ? -4.562 -4.035 15.751 1.00 92.69 93 LYS A C 1
ATOM 761 O O . LYS A 1 93 ? -3.445 -4.066 15.254 1.00 92.69 93 LYS A O 1
ATOM 766 N N . LEU A 1 94 ? -5.678 -3.920 15.032 1.00 89.88 94 LEU A N 1
ATOM 767 C CA . LEU A 1 94 ? -5.680 -3.783 13.578 1.00 89.88 94 LEU A CA 1
ATOM 768 C C . LEU A 1 94 ? -4.831 -2.590 13.138 1.00 89.88 94 LEU A C 1
ATOM 770 O O . LEU A 1 94 ? -4.008 -2.705 12.234 1.00 89.88 94 LEU A O 1
ATOM 774 N N . PHE A 1 95 ? -4.995 -1.455 13.811 1.00 84.94 95 PHE A N 1
ATOM 775 C CA . PHE A 1 95 ? -4.199 -0.272 13.533 1.00 84.94 95 PHE A CA 1
ATOM 776 C C . PHE A 1 95 ? -2.702 -0.509 13.799 1.00 84.94 95 PHE A C 1
ATOM 778 O O . PHE A 1 95 ? -1.869 -0.144 12.972 1.00 84.94 95 PHE A O 1
ATOM 785 N N . ALA A 1 96 ? -2.348 -1.170 14.905 1.00 89.88 96 ALA A N 1
ATOM 786 C CA . ALA A 1 96 ? -0.962 -1.540 15.193 1.00 89.88 96 ALA A CA 1
ATOM 787 C C . ALA A 1 96 ? -0.377 -2.500 14.137 1.00 89.88 96 ALA A C 1
ATOM 789 O O . ALA A 1 96 ? 0.727 -2.266 13.651 1.00 89.88 96 ALA A O 1
ATOM 790 N N . GLU A 1 97 ? -1.134 -3.522 13.720 1.00 90.56 97 GLU A N 1
ATOM 791 C CA . GLU A 1 97 ? -0.753 -4.448 12.643 1.00 90.56 97 GLU A CA 1
ATOM 792 C C . GLU A 1 97 ? -0.479 -3.697 11.328 1.00 90.56 97 GLU A C 1
ATOM 794 O O . GLU A 1 97 ? 0.490 -3.994 10.630 1.00 90.56 97 GLU A O 1
ATOM 799 N N . MET A 1 98 ? -1.300 -2.697 10.990 1.00 86.56 98 MET A N 1
ATOM 800 C CA . MET A 1 98 ? -1.093 -1.870 9.797 1.00 86.56 98 MET A CA 1
ATOM 801 C C . MET A 1 98 ? 0.134 -0.955 9.913 1.00 86.56 98 MET A C 1
ATOM 803 O O . MET A 1 98 ? 0.816 -0.727 8.918 1.00 86.56 98 MET A O 1
ATOM 807 N N . MET A 1 99 ? 0.439 -0.441 11.107 1.00 87.75 99 MET A N 1
ATOM 808 C CA . MET A 1 99 ? 1.638 0.374 11.345 1.00 87.75 99 MET A CA 1
ATOM 809 C C . MET A 1 99 ? 2.938 -0.438 11.287 1.00 87.75 99 MET A C 1
ATOM 811 O O . MET A 1 99 ? 3.996 0.129 10.995 1.00 87.75 99 MET A O 1
ATOM 815 N N . ASP A 1 100 ? 2.865 -1.746 11.534 1.00 91.44 100 ASP A N 1
ATOM 816 C CA . ASP A 1 100 ? 3.988 -2.672 11.369 1.00 91.44 100 ASP A CA 1
ATOM 817 C C . ASP A 1 100 ? 4.242 -3.039 9.894 1.00 91.44 100 ASP A C 1
ATOM 819 O O . ASP A 1 100 ? 5.362 -3.420 9.537 1.00 91.44 100 ASP A O 1
ATOM 823 N N . ASP A 1 101 ? 3.250 -2.891 9.007 1.00 87.31 101 ASP A N 1
ATOM 824 C CA . ASP A 1 101 ? 3.429 -3.065 7.564 1.00 87.31 101 ASP A CA 1
ATOM 825 C C . ASP A 1 101 ? 4.021 -1.787 6.927 1.00 87.31 101 ASP A C 1
ATOM 827 O O . ASP A 1 101 ? 3.384 -0.733 6.948 1.00 87.31 101 ASP A O 1
ATOM 831 N N . PRO A 1 102 ? 5.224 -1.840 6.314 1.00 87.19 102 PRO A N 1
ATOM 832 C CA . PRO A 1 102 ? 5.884 -0.644 5.787 1.00 87.19 102 PRO A CA 1
ATOM 833 C C . PRO A 1 102 ? 5.092 0.096 4.705 1.00 87.19 102 PRO A C 1
ATOM 835 O O . PRO A 1 102 ? 5.215 1.315 4.588 1.00 87.19 102 PRO A O 1
ATOM 838 N N . SER A 1 103 ? 4.313 -0.622 3.893 1.00 83.44 103 SER A N 1
ATOM 839 C CA . SER A 1 103 ? 3.537 -0.027 2.808 1.00 83.44 103 SER A CA 1
ATOM 840 C C . SER A 1 103 ? 2.243 0.593 3.343 1.00 83.44 103 SER A C 1
ATOM 842 O O . SER A 1 103 ? 1.891 1.693 2.926 1.00 83.44 103 SER A O 1
ATOM 844 N N . MET A 1 104 ? 1.575 -0.039 4.316 1.00 82.56 104 MET A N 1
ATOM 845 C CA . MET A 1 104 ? 0.409 0.564 4.982 1.00 82.56 104 MET A CA 1
ATOM 846 C C . MET A 1 104 ? 0.793 1.753 5.852 1.00 82.56 104 MET A C 1
ATOM 848 O O . MET A 1 104 ? 0.122 2.784 5.811 1.00 82.56 104 MET A O 1
ATOM 852 N N . LYS A 1 105 ? 1.909 1.658 6.577 1.00 86.44 105 LYS A N 1
ATOM 853 C CA . LYS A 1 105 ? 2.429 2.747 7.400 1.00 86.44 105 LYS A CA 1
ATOM 854 C C . LYS A 1 105 ? 2.604 4.042 6.609 1.00 86.44 105 LYS A C 1
ATOM 856 O O . LYS A 1 105 ? 2.192 5.089 7.087 1.00 86.44 105 LYS A O 1
ATOM 861 N N . LYS A 1 106 ? 3.157 3.984 5.391 1.00 83.44 106 LYS A N 1
ATOM 862 C CA . LYS A 1 106 ? 3.313 5.169 4.525 1.00 83.44 106 LYS A CA 1
ATOM 863 C C . LYS A 1 106 ? 1.976 5.859 4.237 1.00 83.44 106 LYS A C 1
ATOM 865 O O . LYS A 1 106 ? 1.891 7.080 4.329 1.00 83.44 106 LYS A O 1
ATOM 870 N N . ILE A 1 107 ? 0.927 5.087 3.938 1.00 76.56 107 ILE A N 1
ATOM 871 C CA . ILE A 1 107 ? -0.427 5.627 3.731 1.00 76.56 107 ILE A CA 1
ATOM 872 C C . ILE A 1 107 ? -0.928 6.260 5.027 1.00 76.56 107 ILE A C 1
ATOM 874 O O . ILE A 1 107 ? -1.365 7.408 5.030 1.00 76.56 107 ILE A O 1
ATOM 878 N N . ILE A 1 108 ? -0.841 5.528 6.135 1.00 77.31 108 ILE A N 1
ATOM 879 C CA . ILE A 1 108 ? -1.363 5.968 7.427 1.00 77.31 108 ILE A CA 1
ATOM 880 C C . ILE A 1 108 ? -0.657 7.239 7.907 1.00 77.31 108 ILE A C 1
ATOM 882 O O . ILE A 1 108 ? -1.337 8.190 8.281 1.00 77.31 108 ILE A O 1
ATOM 886 N N . ASP A 1 109 ? 0.672 7.309 7.828 1.00 81.31 109 ASP A N 1
ATOM 887 C CA . ASP A 1 109 ? 1.462 8.480 8.226 1.00 81.31 109 ASP A CA 1
ATOM 888 C C . ASP A 1 109 ? 1.046 9.738 7.441 1.00 81.31 109 ASP A C 1
ATOM 890 O O . ASP A 1 109 ? 0.998 10.838 7.997 1.00 81.31 109 ASP A O 1
ATOM 894 N N . LYS A 1 110 ? 0.687 9.589 6.159 1.00 74.50 110 LYS A N 1
ATOM 895 C CA . LYS A 1 110 ? 0.196 10.698 5.328 1.00 74.50 110 LYS A CA 1
ATOM 896 C C . LYS A 1 110 ? -1.242 11.076 5.649 1.00 74.50 110 LYS A C 1
ATOM 898 O O . LYS A 1 110 ? -1.560 12.262 5.708 1.00 74.50 110 LYS A O 1
ATOM 903 N N . VAL A 1 111 ? -2.105 10.089 5.870 1.00 68.88 111 VAL A N 1
ATOM 904 C CA . VAL A 1 111 ? -3.539 10.319 6.060 1.00 68.88 111 VAL A CA 1
ATOM 905 C C . VAL A 1 111 ? -3.869 10.773 7.489 1.00 68.88 111 VAL A C 1
ATOM 907 O O . VAL A 1 111 ? -4.772 11.586 7.674 1.00 68.88 111 VAL A O 1
ATOM 910 N N . ILE A 1 112 ? -3.091 10.368 8.498 1.00 69.50 112 ILE A N 1
ATOM 911 C CA . ILE A 1 112 ? -3.224 10.843 9.888 1.00 69.50 112 ILE A CA 1
ATOM 912 C C . ILE A 1 112 ? -3.123 12.364 9.985 1.00 69.50 112 ILE A C 1
ATOM 914 O O . ILE A 1 112 ? -3.825 12.968 10.798 1.00 69.50 112 ILE A O 1
ATOM 918 N N . GLY A 1 113 ? -2.307 12.997 9.135 1.00 65.62 113 GLY A N 1
ATOM 919 C CA . GLY A 1 113 ? -2.209 14.457 9.059 1.00 65.62 113 GLY A CA 1
ATOM 920 C C . GLY A 1 113 ? -3.535 15.151 8.716 1.00 65.62 113 GLY A C 1
ATOM 921 O O . GLY A 1 113 ? -3.707 16.323 9.046 1.00 65.62 113 GLY A O 1
ATOM 922 N N . PHE A 1 114 ? -4.484 14.425 8.116 1.00 64.88 114 PHE A N 1
ATOM 923 C CA . PHE A 1 114 ? -5.826 14.892 7.762 1.00 64.88 114 PHE A CA 1
ATOM 924 C C . PHE A 1 114 ? -6.911 14.464 8.769 1.00 64.88 114 PHE A C 1
ATOM 926 O O . PHE A 1 114 ? -8.068 14.851 8.615 1.00 64.88 114 PHE A O 1
ATOM 933 N N . GLY A 1 115 ? -6.550 13.713 9.816 1.00 63.19 115 GLY A N 1
ATOM 934 C CA . GLY A 1 115 ? -7.461 13.205 10.845 1.00 63.19 115 GLY A CA 1
ATOM 935 C C . GLY A 1 115 ? -7.827 11.726 10.673 1.00 63.19 115 GLY A C 1
ATOM 936 O O . GLY A 1 115 ? -7.748 11.154 9.588 1.00 63.19 115 GLY A O 1
ATOM 937 N N . THR A 1 116 ? -8.248 11.086 11.765 1.00 63.59 116 THR A N 1
ATOM 938 C CA . THR A 1 116 ? -8.575 9.646 11.812 1.00 63.59 116 THR A CA 1
ATOM 939 C C . THR A 1 116 ? -9.747 9.258 10.904 1.00 63.59 116 THR A C 1
ATOM 941 O O . THR A 1 116 ? -9.783 8.145 10.387 1.00 63.59 116 THR A O 1
ATOM 944 N N . GLU A 1 117 ? -10.674 10.180 10.644 1.00 61.03 117 GLU A N 1
ATOM 945 C CA . GLU A 1 117 ? -11.791 9.985 9.708 1.00 61.03 117 GLU A CA 1
ATOM 946 C C . GLU A 1 117 ? -11.311 9.840 8.256 1.00 61.03 117 GLU A C 1
ATOM 948 O O . GLU A 1 117 ? -11.830 9.012 7.509 1.00 61.03 117 GLU A O 1
ATOM 953 N N . ALA A 1 118 ? -10.268 10.583 7.867 1.00 60.91 118 ALA A N 1
ATOM 954 C CA . ALA A 1 118 ? -9.659 10.451 6.548 1.00 60.91 118 ALA A CA 1
ATOM 955 C C . ALA A 1 118 ? -8.980 9.083 6.387 1.00 60.91 118 ALA A C 1
ATOM 957 O O . ALA A 1 118 ? -9.051 8.490 5.314 1.00 60.91 118 ALA A O 1
ATOM 958 N N . VAL A 1 119 ? -8.378 8.553 7.461 1.00 63.50 119 VAL A N 1
ATOM 959 C CA . VAL A 1 119 ? -7.749 7.220 7.458 1.00 63.50 119 VAL A CA 1
ATOM 960 C C . VAL A 1 119 ? -8.801 6.161 7.166 1.00 63.50 119 VAL A C 1
ATOM 962 O O . VAL A 1 119 ? -8.603 5.336 6.281 1.00 63.50 119 VAL A O 1
ATOM 965 N N . MET A 1 120 ? -9.953 6.235 7.832 1.00 63.25 120 MET A N 1
ATOM 966 C CA . MET A 1 120 ? -11.054 5.297 7.607 1.00 63.25 120 MET A CA 1
ATOM 967 C C . MET A 1 120 ? -11.626 5.394 6.188 1.00 63.25 120 MET A C 1
ATOM 969 O O . MET A 1 120 ? -11.849 4.364 5.562 1.00 63.25 120 MET A O 1
ATOM 973 N N . LEU A 1 121 ? -11.783 6.603 5.640 1.00 62.97 121 LEU A N 1
ATOM 974 C CA . LEU A 1 121 ? -12.227 6.800 4.252 1.00 62.97 121 LEU A CA 1
ATOM 975 C C . LEU A 1 121 ? -11.229 6.240 3.227 1.00 62.97 121 LEU A C 1
ATOM 977 O O . LEU A 1 121 ? -11.620 5.628 2.230 1.00 62.97 121 LEU A O 1
ATOM 981 N N . VAL A 1 122 ? -9.928 6.423 3.461 1.00 63.31 122 VAL A N 1
ATOM 982 C CA . VAL A 1 122 ? -8.889 5.849 2.597 1.00 63.31 122 VAL A CA 1
ATOM 983 C C . VAL A 1 122 ? -8.889 4.322 2.701 1.00 63.31 122 VAL A C 1
ATOM 985 O O . VAL A 1 122 ? -8.851 3.650 1.678 1.00 63.31 122 VAL A O 1
ATOM 988 N N . LEU A 1 123 ? -9.032 3.753 3.897 1.00 63.50 123 LEU A N 1
ATOM 989 C CA . LEU A 1 123 ? -9.156 2.302 4.078 1.00 63.50 123 LEU A CA 1
ATOM 990 C C . LEU A 1 123 ? -10.405 1.728 3.387 1.00 63.50 123 LEU A C 1
ATOM 992 O O . LEU A 1 123 ? -10.318 0.700 2.719 1.00 63.50 123 LEU A O 1
ATOM 996 N N . GLU A 1 124 ? -11.549 2.408 3.479 1.00 62.50 124 GLU A N 1
ATOM 997 C CA . GLU A 1 124 ? -12.774 2.012 2.773 1.00 62.50 124 GLU A CA 1
ATOM 998 C C . GLU A 1 124 ? -12.644 2.123 1.249 1.00 62.50 124 GLU A C 1
ATOM 1000 O O . GLU A 1 124 ? -13.176 1.286 0.527 1.00 62.50 124 GLU A O 1
ATOM 1005 N N . SER A 1 125 ? -11.919 3.120 0.739 1.00 58.88 125 SER A N 1
ATOM 1006 C CA . SER A 1 125 ? -11.656 3.244 -0.703 1.00 58.88 125 SER A CA 1
ATOM 1007 C C . SER A 1 125 ? -10.601 2.256 -1.211 1.00 58.88 125 SER A C 1
ATOM 1009 O O . SER A 1 125 ? -10.699 1.810 -2.351 1.00 58.88 125 SER A O 1
ATOM 1011 N N . ILE A 1 126 ? -9.651 1.832 -0.369 1.00 56.56 126 ILE A N 1
ATOM 1012 C CA . ILE A 1 126 ? -8.727 0.726 -0.671 1.00 56.56 126 ILE A CA 1
ATOM 1013 C C . ILE A 1 126 ? -9.476 -0.610 -0.748 1.00 56.56 126 ILE A C 1
ATOM 1015 O O . ILE A 1 126 ? -9.078 -1.468 -1.528 1.00 56.56 126 ILE A O 1
ATOM 1019 N N . ARG A 1 127 ? -10.603 -0.769 -0.040 1.00 52.97 127 ARG A N 1
ATOM 1020 C CA . ARG A 1 127 ? -11.495 -1.944 -0.131 1.00 52.97 127 ARG A CA 1
ATOM 1021 C C . ARG A 1 127 ? -12.069 -2.180 -1.543 1.00 52.97 127 ARG A C 1
ATOM 1023 O O . ARG A 1 127 ? -12.696 -3.205 -1.787 1.00 52.97 127 ARG A O 1
ATOM 1030 N N . ILE A 1 128 ? -11.879 -1.230 -2.466 1.00 44.00 128 ILE A N 1
ATOM 1031 C CA . ILE A 1 128 ? -12.226 -1.350 -3.891 1.00 44.00 128 ILE A CA 1
ATOM 1032 C C . ILE A 1 128 ? -11.154 -2.158 -4.672 1.00 44.00 128 ILE A C 1
ATOM 1034 O O . ILE A 1 128 ? -11.374 -2.486 -5.839 1.00 44.00 128 ILE A O 1
ATOM 1038 N N . PHE A 1 129 ? -10.028 -2.530 -4.044 1.00 39.81 129 PHE A N 1
ATOM 1039 C CA . PHE A 1 129 ? -9.046 -3.483 -4.584 1.00 39.81 129 PHE A CA 1
ATOM 1040 C C . PHE A 1 129 ? -9.375 -4.948 -4.301 1.00 39.81 129 PHE A C 1
ATOM 1042 O O . PHE A 1 129 ? -9.715 -5.283 -3.142 1.00 39.81 129 PHE A O 1
#

Foldseek 3Di:
DVVVVVVVVVVVVVVVVVVVCCQAPPDFAWQCRLLPDDPDPVVVVVSVVRGDGLRDGNNLSVVCVVCLVVLLVLVVVLVPDPDPVVSVVSVVVSVVVLCVRPSSVSNCVSQVVVPPVSNVVSSVSSNVD

Secondary structure (DSSP, 8-state):
-HHHHHHHHHHHHHHHHHHHHHHHHT-EEEHHHHH---S-HHHHHHHHHT--EEEEEHHHHHHHHHTHHHHHHHHHHHHT---HHHHHHHHHHHHHHHHHSHHHHHHHHHHHTT-HHHHHHHHHHHTT-

Sequence (129 aa):
MKKIVIILVAGATLCASIYGSWYYFVETLYLSEIIGQTENPMANIMINLLDFDTELTRYDVHQLKSKAEYWNNRIDEVNSIQDPELWAKEQEKLFAEMMDDPSMKKIIDKVIGFGTEAVMLVLESIRIF

Radius of gyration: 19.88 Å; chains: 1; bounding box: 52×28×62 Å

pLDDT: mean 80.25, std 11.87, range [39.81, 96.0]